Protein AF-A0A0G4NML0-F1 (afdb_monomer_lite)

Secondary structure (DSSP, 8-state):
-EEEEEEE-SSEEEEE-TTSS-EEEEE--HHHHHHHHHHHHHHHHHIIIIIS--------EEEEEEEEEEEE-TTS-EEEEEE--TTS--EEEGGG----

pLDDT: mean 95.98, std 4.05, range [64.19, 98.62]

InterPro domains:
  IPR040992 5'-3' exoribonuclease 1, D1 domain [PF18332] (1-100)
  IPR047007 5'-3' exoribonuclease 1, D1 domain superfamily [G3DSA:2.170.260.40] (1-100)

Sequence (100 aa):
EAKIVRVVDELFDYEIDHTGTTVVQKNHGPREIEAFSREAQYIENWHAKRLGFTIGEVESLVHVHMLKGLIKTEEGALIKEYAENPSMRSVYASQTIVDE

Foldseek 3Di:
DWAFAWKDFLFWIWGQDPVNPDIDIDGDDPVVNVVRVVVQVVQQCCCCPVVVDGLPGQRMKTFTFGFPDWDQDPVRDTDTDTHDDPVDDRIDRPSPDDDD

Structure (mmCIF, N/CA/C/O backbone):
data_AF-A0A0G4NML0-F1
#
_entry.id   AF-A0A0G4NML0-F1
#
loop_
_atom_site.group_PDB
_atom_site.id
_atom_site.type_symbol
_atom_site.label_atom_id
_atom_site.label_alt_id
_atom_site.label_comp_id
_atom_site.label_asym_id
_atom_site.label_entity_id
_atom_site.label_seq_id
_atom_site.pdbx_PDB_ins_code
_atom_site.Cartn_x
_atom_site.Cartn_y
_atom_site.Cartn_z
_atom_site.occupancy
_atom_site.B_iso_or_equiv
_atom_site.auth_seq_id
_atom_site.auth_comp_id
_atom_site.auth_asym_id
_atom_site.auth_atom_id
_atom_site.pdbx_PDB_model_num
ATOM 1 N N . GLU A 1 1 ? -8.908 -4.711 9.175 1.00 91.31 1 GLU A N 1
ATOM 2 C CA . GLU A 1 1 ? -9.170 -3.399 8.548 1.00 91.31 1 GLU A CA 1
ATOM 3 C C . GLU A 1 1 ? -7.973 -2.466 8.700 1.00 91.31 1 GLU A C 1
ATOM 5 O O . GLU A 1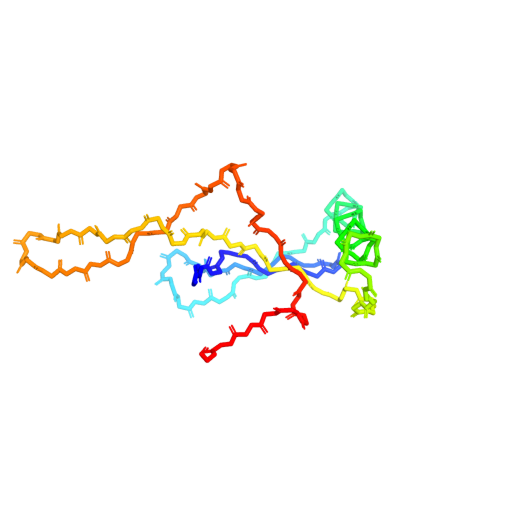 1 ? -7.232 -2.580 9.678 1.00 91.31 1 GLU A O 1
ATOM 10 N N . ALA A 1 2 ? -7.797 -1.550 7.750 1.00 95.19 2 ALA A N 1
ATOM 11 C CA . ALA A 1 2 ? -6.759 -0.525 7.757 1.00 95.19 2 ALA A CA 1
ATOM 12 C C . ALA A 1 2 ? -7.240 0.711 6.978 1.00 95.19 2 ALA A C 1
ATOM 14 O O . ALA A 1 2 ? -8.154 0.610 6.162 1.00 95.19 2 ALA A O 1
ATOM 15 N N . LYS A 1 3 ? -6.629 1.870 7.227 1.00 95.25 3 LYS A N 1
ATOM 16 C CA . LYS A 1 3 ? -6.889 3.111 6.491 1.00 95.25 3 LYS A CA 1
ATOM 17 C C . LYS A 1 3 ? -5.786 3.327 5.464 1.00 95.25 3 LYS A C 1
ATOM 19 O O . LYS A 1 3 ? -4.622 3.404 5.847 1.00 95.25 3 LYS A O 1
ATOM 24 N N . ILE A 1 4 ? -6.153 3.476 4.195 1.00 95.88 4 ILE A N 1
ATOM 25 C CA . ILE A 1 4 ? -5.215 3.859 3.134 1.00 95.88 4 ILE A CA 1
ATOM 26 C C . ILE A 1 4 ? -4.744 5.293 3.387 1.00 95.88 4 ILE A C 1
ATOM 28 O O . ILE A 1 4 ? -5.561 6.187 3.616 1.00 95.88 4 ILE A O 1
ATOM 32 N N . VAL A 1 5 ? -3.428 5.494 3.379 1.00 96.25 5 VAL A N 1
ATOM 33 C CA . VAL A 1 5 ? -2.803 6.818 3.533 1.00 96.25 5 VAL A CA 1
ATOM 34 C C . VAL A 1 5 ? -2.137 7.293 2.250 1.00 96.25 5 VAL A C 1
ATOM 36 O O . VAL A 1 5 ? -2.077 8.495 2.020 1.00 96.25 5 VAL A O 1
ATOM 39 N N . ARG A 1 6 ? -1.673 6.363 1.410 1.00 97.50 6 ARG A N 1
ATOM 40 C CA . ARG A 1 6 ? -1.018 6.663 0.137 1.00 97.50 6 ARG A CA 1
ATOM 41 C C . ARG A 1 6 ? -1.092 5.459 -0.798 1.00 97.50 6 ARG A C 1
ATOM 43 O O . ARG A 1 6 ? -0.949 4.325 -0.339 1.00 97.50 6 ARG A O 1
ATOM 50 N N . VAL A 1 7 ? -1.276 5.698 -2.089 1.00 98.25 7 VAL A N 1
ATOM 51 C CA . VAL A 1 7 ? -1.114 4.688 -3.149 1.00 98.25 7 VAL A CA 1
ATOM 52 C C . VAL A 1 7 ? 0.047 5.117 -4.032 1.00 98.25 7 VAL A C 1
ATOM 54 O O . VAL A 1 7 ? 0.206 6.305 -4.281 1.00 98.25 7 VAL A O 1
ATOM 57 N N . VAL A 1 8 ? 0.878 4.174 -4.456 1.00 98.50 8 VAL A N 1
ATOM 58 C CA . VAL A 1 8 ? 2.126 4.446 -5.174 1.00 98.50 8 VAL A CA 1
ATOM 59 C C . VAL A 1 8 ? 2.210 3.524 -6.380 1.00 98.50 8 VAL A C 1
ATOM 61 O O . VAL A 1 8 ? 2.018 2.321 -6.220 1.00 98.50 8 VAL A O 1
ATOM 64 N N . ASP A 1 9 ? 2.503 4.059 -7.558 1.00 98.38 9 ASP A N 1
ATOM 65 C CA . ASP A 1 9 ? 2.912 3.275 -8.730 1.00 98.38 9 ASP A CA 1
ATOM 66 C C . ASP A 1 9 ? 4.385 3.557 -9.077 1.00 98.38 9 ASP A C 1
ATOM 68 O O . ASP A 1 9 ? 5.121 4.144 -8.283 1.00 98.38 9 ASP A O 1
ATOM 72 N N . GLU A 1 10 ? 4.852 3.121 -10.244 1.00 98.00 10 GLU A N 1
ATOM 73 C CA . GLU A 1 10 ? 6.240 3.338 -10.656 1.00 98.00 10 GLU A CA 1
ATOM 74 C C . GLU A 1 10 ? 6.628 4.827 -10.706 1.00 98.00 10 GLU A C 1
ATOM 76 O O . GLU A 1 10 ? 7.747 5.196 -10.337 1.00 98.00 10 GLU A O 1
ATOM 81 N N . LEU A 1 11 ? 5.707 5.700 -11.113 1.00 98.44 11 LEU A N 1
ATOM 82 C CA . LEU A 1 11 ? 5.979 7.091 -11.469 1.00 98.44 11 LEU A CA 1
ATOM 83 C C . LEU A 1 11 ? 5.311 8.114 -10.543 1.00 98.44 11 LEU A C 1
ATOM 85 O O . LEU A 1 11 ? 5.678 9.293 -10.604 1.00 98.44 11 LEU A O 1
ATOM 89 N N . PHE A 1 12 ? 4.357 7.706 -9.705 1.00 98.62 12 PHE A N 1
ATOM 90 C CA . PHE A 1 12 ? 3.536 8.621 -8.924 1.00 98.62 12 PHE A CA 1
ATOM 91 C C . PHE A 1 12 ? 3.184 8.126 -7.520 1.00 98.62 12 PHE A C 1
ATOM 93 O O . PHE A 1 12 ? 2.843 6.965 -7.300 1.00 98.62 12 PHE A O 1
ATOM 100 N N . ASP A 1 13 ? 3.145 9.087 -6.596 1.00 98.19 13 ASP A N 1
ATOM 101 C CA . ASP A 1 13 ? 2.457 8.987 -5.312 1.00 98.19 13 ASP A CA 1
ATOM 102 C C . ASP A 1 13 ? 1.061 9.633 -5.437 1.00 98.19 13 ASP A C 1
ATOM 104 O O . ASP A 1 13 ? 0.920 10.729 -5.993 1.00 98.19 13 ASP A O 1
ATOM 108 N N . TYR A 1 14 ? 0.047 8.998 -4.850 1.00 98.19 14 TYR A N 1
ATOM 109 C CA . TYR A 1 14 ? -1.326 9.484 -4.725 1.00 98.19 14 TYR A CA 1
ATOM 110 C C . TYR A 1 14 ? -1.719 9.572 -3.250 1.00 98.19 14 TYR A C 1
ATOM 112 O O . TYR A 1 14 ? -1.769 8.560 -2.544 1.00 98.19 14 TYR A O 1
ATOM 120 N N . GLU A 1 15 ? -2.044 10.775 -2.786 1.00 97.19 15 GLU A N 1
ATOM 121 C CA . GLU A 1 15 ? -2.463 11.039 -1.407 1.00 97.19 15 GLU A CA 1
ATOM 122 C C . GLU A 1 15 ? -3.756 11.849 -1.390 1.00 97.19 15 GLU A C 1
ATOM 124 O O . GLU A 1 15 ? -4.010 12.654 -2.283 1.00 97.19 15 GLU A O 1
ATOM 129 N N . ILE A 1 16 ? -4.587 11.654 -0.367 1.00 94.88 16 ILE A N 1
ATOM 130 C CA . ILE A 1 16 ? -5.741 12.529 -0.160 1.00 94.88 16 ILE A CA 1
ATOM 131 C C . ILE A 1 16 ? -5.240 13.840 0.447 1.00 94.88 16 ILE A C 1
ATOM 133 O O . ILE A 1 16 ? -4.426 13.847 1.372 1.00 94.88 16 ILE A O 1
ATOM 137 N N . ASP A 1 17 ? -5.735 14.954 -0.078 1.00 92.38 17 ASP A N 1
ATOM 138 C CA . ASP A 1 17 ? -5.431 16.281 0.425 1.00 92.38 17 ASP A CA 1
ATOM 139 C C . ASP A 1 17 ? -5.894 16.491 1.879 1.00 92.38 17 ASP A C 1
ATOM 141 O O . ASP A 1 17 ? -6.568 15.677 2.510 1.00 92.38 17 ASP A O 1
ATOM 145 N N . HIS A 1 18 ? -5.541 17.645 2.435 1.00 87.38 18 HIS A N 1
ATOM 146 C CA . HIS A 1 18 ? -5.750 17.950 3.851 1.00 87.38 18 HIS A CA 1
ATOM 147 C C . HIS A 1 18 ? -7.245 18.126 4.164 1.00 87.38 18 HIS A C 1
ATOM 149 O O . HIS A 1 18 ? -7.650 18.063 5.323 1.00 87.38 18 HIS A O 1
ATOM 155 N N . THR A 1 19 ? -8.056 18.363 3.125 1.00 88.94 19 THR A N 1
ATOM 156 C CA . THR A 1 19 ? -9.513 18.483 3.218 1.00 88.94 19 THR A CA 1
ATOM 157 C C . THR A 1 19 ? -10.215 17.128 3.189 1.00 88.94 19 THR A C 1
ATOM 159 O O . THR A 1 19 ? -11.378 17.041 3.578 1.00 88.94 19 THR A O 1
ATOM 162 N N . GLY A 1 20 ? -9.521 16.063 2.776 1.00 87.81 20 GLY A N 1
ATOM 163 C CA . GLY A 1 20 ? -10.095 14.727 2.693 1.00 87.81 20 GLY A CA 1
ATOM 164 C C . GLY A 1 20 ? -10.903 14.476 1.417 1.00 87.81 20 GLY A C 1
ATOM 165 O O . GLY A 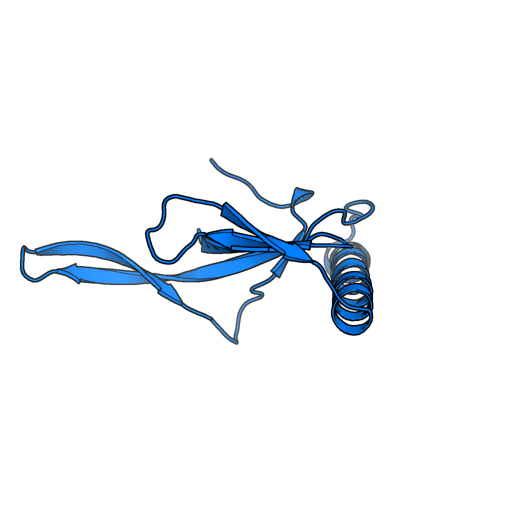1 20 ? -11.609 13.472 1.358 1.00 87.81 20 GLY A O 1
ATOM 166 N N . THR A 1 21 ? -10.863 15.381 0.433 1.00 90.19 21 THR A N 1
ATOM 167 C CA . THR A 1 21 ? -11.820 15.378 -0.691 1.00 90.19 21 THR A CA 1
ATOM 168 C C . THR A 1 21 ? -11.183 15.142 -2.048 1.00 90.19 21 THR A C 1
ATOM 170 O O . THR A 1 21 ? -11.852 14.640 -2.950 1.00 90.19 21 THR A O 1
ATOM 173 N N . THR A 1 22 ? -9.906 15.490 -2.207 1.00 94.19 22 THR A N 1
ATOM 174 C CA . THR A 1 22 ? -9.237 15.464 -3.510 1.00 94.19 22 THR A CA 1
ATOM 175 C C . THR A 1 22 ? -7.991 14.596 -3.447 1.00 94.19 22 THR A C 1
ATOM 177 O O . THR A 1 22 ? -7.217 14.681 -2.497 1.00 94.19 22 THR A O 1
ATOM 180 N N . VAL A 1 23 ? -7.778 13.776 -4.476 1.00 96.75 23 VAL A N 1
ATOM 181 C CA . VAL A 1 23 ? -6.532 13.023 -4.645 1.00 96.75 23 VAL A CA 1
ATOM 182 C C . VAL A 1 23 ? -5.488 13.930 -5.290 1.00 96.75 23 VAL A C 1
ATOM 184 O O . VAL A 1 23 ? -5.706 14.478 -6.370 1.00 96.75 23 VAL A O 1
ATOM 187 N N . VAL A 1 24 ? -4.350 14.084 -4.623 1.00 97.31 24 VAL A N 1
ATOM 188 C CA . VAL A 1 24 ? -3.176 14.813 -5.099 1.00 97.31 24 VAL A CA 1
ATOM 189 C C . VAL A 1 24 ? -2.169 13.808 -5.639 1.00 97.31 24 VAL A C 1
ATOM 191 O O . VAL A 1 24 ? -1.771 12.883 -4.936 1.00 97.31 24 VAL A O 1
ATOM 194 N N . GLN A 1 25 ? -1.750 14.018 -6.884 1.00 98.00 25 GLN A N 1
ATOM 195 C CA . GLN A 1 25 ? -0.733 13.217 -7.558 1.00 98.00 25 GLN A CA 1
ATOM 196 C C . GLN A 1 25 ? 0.618 13.932 -7.510 1.00 98.00 25 GLN A C 1
ATOM 198 O O . GLN A 1 25 ? 0.718 15.122 -7.827 1.00 98.00 25 GLN A O 1
ATOM 203 N N . LYS A 1 26 ? 1.676 13.202 -7.161 1.00 97.88 26 LYS A N 1
ATOM 204 C CA . LYS A 1 26 ? 3.048 13.709 -7.100 1.00 97.88 26 LYS A CA 1
ATOM 205 C C . LYS A 1 26 ? 3.963 12.837 -7.953 1.00 97.88 26 LYS A C 1
ATOM 207 O O . LYS A 1 26 ? 4.042 11.638 -7.742 1.00 97.88 26 LYS A O 1
ATOM 212 N N . ASN A 1 27 ? 4.683 13.463 -8.882 1.00 98.44 27 ASN A N 1
ATOM 213 C CA . ASN A 1 27 ? 5.684 12.793 -9.715 1.00 98.44 27 ASN A CA 1
ATOM 214 C C . ASN A 1 27 ? 6.854 12.267 -8.873 1.00 98.44 27 ASN A C 1
ATOM 216 O O . ASN A 1 27 ? 7.363 12.971 -7.994 1.00 98.44 27 ASN A O 1
ATOM 220 N N . HIS A 1 28 ? 7.326 11.075 -9.211 1.00 98.44 28 HIS A N 1
ATOM 221 C CA . HIS A 1 28 ? 8.546 10.496 -8.676 1.00 98.44 28 HIS A CA 1
ATOM 222 C C . HIS A 1 28 ? 9.796 11.102 -9.308 1.00 98.44 28 HIS A C 1
ATOM 224 O O . HIS A 1 28 ? 9.851 11.390 -10.504 1.00 98.44 28 HIS A O 1
ATOM 230 N N . GLY A 1 29 ? 10.834 11.263 -8.490 1.00 98.38 29 GLY A N 1
ATOM 231 C CA . GLY A 1 29 ? 12.199 11.391 -8.970 1.00 98.38 29 GLY A CA 1
ATOM 232 C C . GLY A 1 29 ? 12.872 10.017 -9.085 1.00 98.38 29 GLY A C 1
ATOM 233 O O . GLY A 1 29 ? 12.295 8.992 -8.716 1.00 98.38 29 GLY A O 1
ATOM 234 N N . PRO A 1 30 ? 14.137 9.972 -9.541 1.00 98.38 30 PRO A N 1
ATOM 235 C CA . PRO A 1 30 ? 14.877 8.717 -9.695 1.00 98.38 30 PRO A CA 1
ATOM 236 C C . PRO A 1 30 ? 14.951 7.875 -8.413 1.00 98.38 30 PRO A C 1
ATOM 238 O O . PRO A 1 30 ? 14.928 6.649 -8.470 1.00 98.38 30 PRO A O 1
ATOM 241 N N . ARG A 1 31 ? 15.019 8.531 -7.246 1.00 98.12 31 ARG A N 1
ATOM 242 C CA . ARG A 1 31 ? 15.087 7.856 -5.946 1.00 98.12 31 ARG A CA 1
ATOM 243 C C . ARG A 1 31 ? 13.772 7.161 -5.601 1.00 98.12 31 ARG A C 1
ATOM 245 O O . ARG A 1 31 ? 13.799 6.055 -5.066 1.00 98.12 31 ARG A O 1
ATOM 252 N N . GLU A 1 32 ? 12.645 7.817 -5.849 1.00 98.25 32 GLU A N 1
ATOM 253 C CA . GLU A 1 32 ? 11.320 7.262 -5.580 1.00 98.25 32 GLU A CA 1
ATOM 254 C C . GLU A 1 32 ? 11.016 6.088 -6.520 1.00 98.25 32 GLU A C 1
ATOM 256 O O . GLU A 1 32 ? 10.560 5.053 -6.041 1.00 98.25 32 GLU A O 1
ATOM 261 N N . ILE A 1 33 ? 11.393 6.188 -7.802 1.00 98.56 33 ILE A N 1
ATOM 262 C CA . ILE A 1 33 ? 11.289 5.083 -8.776 1.00 98.56 33 ILE A CA 1
ATOM 263 C C . ILE A 1 33 ? 12.078 3.855 -8.290 1.00 98.56 33 ILE A C 1
ATOM 265 O O . ILE A 1 33 ? 11.558 2.740 -8.249 1.00 98.56 33 ILE A O 1
ATOM 269 N N . GLU A 1 34 ? 13.330 4.046 -7.857 1.00 98.56 34 GLU A N 1
ATOM 270 C CA . GLU A 1 34 ? 14.148 2.948 -7.325 1.00 98.56 34 GLU A CA 1
ATOM 271 C C . GLU A 1 34 ? 13.544 2.351 -6.040 1.00 98.56 34 GLU A C 1
ATOM 273 O O . GLU A 1 34 ? 13.580 1.137 -5.823 1.00 98.56 34 GLU A O 1
ATOM 278 N N . ALA A 1 35 ? 12.981 3.197 -5.171 1.00 98.06 35 ALA A N 1
ATOM 279 C CA . ALA A 1 35 ? 12.327 2.752 -3.947 1.00 98.06 35 ALA A CA 1
ATOM 280 C C . ALA A 1 35 ? 11.077 1.911 -4.233 1.00 98.06 35 ALA A C 1
ATOM 282 O O . ALA A 1 35 ? 10.932 0.854 -3.618 1.00 98.06 35 ALA A O 1
ATOM 283 N N . PHE A 1 36 ? 10.235 2.338 -5.179 1.00 98.50 36 PHE A N 1
ATOM 284 C CA . PHE A 1 36 ? 9.082 1.569 -5.642 1.00 98.50 36 PHE A CA 1
ATOM 285 C C . PHE A 1 36 ? 9.516 0.202 -6.173 1.00 98.50 36 PHE A C 1
ATOM 287 O O . PHE A 1 36 ? 9.062 -0.821 -5.663 1.00 98.50 36 PHE A O 1
ATOM 294 N N . SER A 1 37 ? 10.463 0.177 -7.119 1.00 98.44 37 SER A N 1
ATOM 295 C CA . SER A 1 37 ? 10.937 -1.061 -7.751 1.00 98.44 37 SER A CA 1
ATOM 296 C C . SER A 1 37 ? 11.441 -2.082 -6.722 1.00 98.44 37 SER A C 1
ATOM 298 O O . SER A 1 37 ? 11.082 -3.261 -6.759 1.00 98.44 37 SER A O 1
ATOM 300 N N . ARG A 1 38 ? 12.219 -1.618 -5.735 1.00 98.44 38 ARG A N 1
ATOM 301 C CA . ARG A 1 38 ? 12.739 -2.468 -4.657 1.00 98.44 38 ARG A CA 1
ATOM 302 C C . ARG A 1 38 ? 11.634 -3.013 -3.748 1.00 98.44 38 ARG A C 1
ATOM 304 O O . ARG A 1 38 ? 11.697 -4.183 -3.368 1.00 98.44 38 ARG A O 1
ATOM 311 N N . GLU A 1 39 ? 10.658 -2.190 -3.373 1.00 98.31 39 GLU A N 1
ATOM 312 C CA . GLU A 1 39 ? 9.567 -2.608 -2.483 1.00 98.31 39 GLU A CA 1
ATOM 313 C C . GLU A 1 39 ? 8.597 -3.563 -3.196 1.00 98.31 39 GLU A C 1
ATOM 315 O O . GLU A 1 39 ? 8.250 -4.606 -2.639 1.00 98.31 39 GLU A O 1
ATOM 320 N N . ALA A 1 40 ? 8.241 -3.274 -4.452 1.00 98.50 40 ALA A N 1
ATOM 321 C CA . ALA A 1 40 ? 7.441 -4.147 -5.312 1.00 98.50 40 ALA A CA 1
ATOM 322 C C . ALA A 1 40 ? 8.071 -5.546 -5.408 1.00 98.50 40 ALA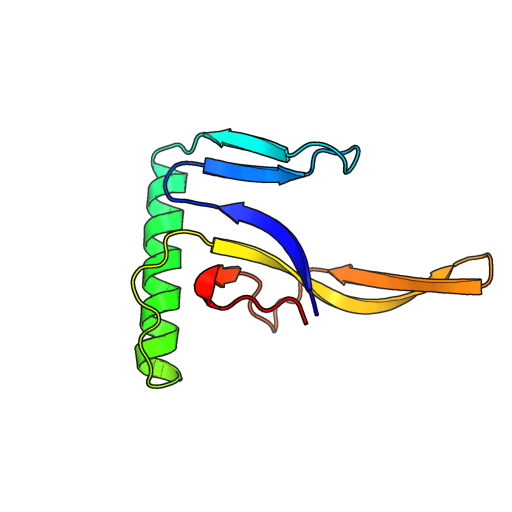 A C 1
ATOM 324 O O . ALA A 1 40 ? 7.466 -6.541 -4.992 1.00 98.50 40 ALA A O 1
ATOM 325 N N . GLN A 1 41 ? 9.350 -5.612 -5.795 1.00 98.31 41 GLN A N 1
ATOM 326 C CA . GLN A 1 41 ? 10.093 -6.869 -5.880 1.00 98.31 41 GLN A CA 1
ATOM 327 C C . GLN A 1 41 ? 10.180 -7.593 -4.525 1.00 98.31 41 GLN A C 1
ATOM 329 O O . GLN A 1 41 ? 10.134 -8.828 -4.462 1.00 98.31 41 GLN A O 1
ATOM 334 N N . TYR A 1 42 ? 10.325 -6.859 -3.418 1.00 97.81 42 TYR A N 1
ATOM 335 C CA . TYR A 1 42 ? 10.328 -7.449 -2.081 1.00 97.81 42 TYR A CA 1
ATOM 336 C C . TYR A 1 42 ? 8.985 -8.112 -1.751 1.00 97.81 42 TYR A C 1
ATOM 338 O O . TYR A 1 42 ? 8.969 -9.238 -1.242 1.00 97.81 42 TYR A O 1
ATOM 346 N N . ILE A 1 43 ? 7.863 -7.455 -2.052 1.00 97.75 43 ILE A N 1
ATOM 347 C CA . ILE A 1 43 ? 6.522 -7.976 -1.766 1.00 97.75 43 ILE A CA 1
ATOM 348 C C . ILE A 1 43 ? 6.215 -9.219 -2.603 1.00 97.75 43 ILE A C 1
ATOM 350 O O . ILE A 1 43 ? 5.738 -10.209 -2.038 1.00 97.75 43 ILE A O 1
ATOM 354 N N . GLU A 1 44 ? 6.536 -9.214 -3.894 1.00 98.12 44 GLU A N 1
ATOM 355 C CA . GLU A 1 44 ? 6.390 -10.381 -4.775 1.00 98.12 44 GLU A CA 1
ATOM 356 C C . GLU A 1 44 ? 7.159 -11.590 -4.233 1.00 98.12 44 GLU A C 1
ATOM 358 O O . GLU A 1 44 ? 6.605 -12.674 -4.025 1.00 98.12 44 GLU A O 1
ATOM 363 N N . ASN A 1 45 ? 8.443 -11.381 -3.923 1.00 98.00 45 ASN A N 1
ATOM 364 C CA . ASN A 1 45 ? 9.311 -12.420 -3.381 1.00 98.00 45 ASN A CA 1
ATOM 365 C C . ASN A 1 45 ? 8.829 -12.927 -2.026 1.00 98.00 45 ASN A C 1
ATOM 367 O O . ASN A 1 45 ? 8.961 -14.116 -1.733 1.00 98.00 45 ASN A O 1
ATOM 371 N N . TRP A 1 46 ? 8.312 -12.038 -1.178 1.00 97.06 46 TRP A N 1
ATOM 372 C CA . TRP A 1 46 ? 7.791 -12.419 0.124 1.00 97.06 46 TRP A CA 1
ATOM 373 C C . TRP A 1 46 ? 6.586 -13.351 -0.027 1.00 97.06 46 TRP A C 1
ATOM 375 O O . TRP A 1 46 ? 6.578 -14.402 0.609 1.00 97.06 46 TRP A O 1
ATOM 385 N N . HIS A 1 47 ? 5.635 -13.045 -0.915 1.00 97.12 47 HIS A N 1
ATOM 386 C CA . HIS A 1 47 ? 4.498 -13.933 -1.184 1.00 97.12 47 HIS A CA 1
ATOM 387 C C . HIS A 1 47 ? 4.964 -15.289 -1.725 1.00 97.12 47 HIS A C 1
ATOM 389 O O . HIS A 1 47 ? 4.651 -16.327 -1.137 1.00 97.12 47 HIS A O 1
ATOM 395 N N . ALA A 1 48 ? 5.817 -15.287 -2.753 1.00 97.44 48 ALA A N 1
ATOM 396 C CA . ALA A 1 48 ? 6.296 -16.521 -3.370 1.00 97.44 48 ALA A CA 1
ATOM 397 C C . ALA A 1 48 ? 7.075 -17.407 -2.383 1.00 97.44 48 ALA A C 1
ATOM 399 O O . ALA A 1 48 ? 6.816 -18.604 -2.271 1.00 97.44 48 ALA A O 1
ATOM 400 N N . LYS A 1 49 ? 8.019 -16.825 -1.630 1.00 97.50 49 LYS A N 1
ATOM 401 C CA . LYS A 1 49 ? 8.944 -17.585 -0.772 1.00 97.50 49 LYS A CA 1
ATOM 402 C C . LYS A 1 49 ? 8.388 -17.891 0.616 1.00 97.50 49 LYS A C 1
ATOM 404 O O . LYS A 1 49 ? 8.794 -18.889 1.205 1.00 97.50 49 LYS A O 1
ATOM 409 N N . ARG A 1 50 ? 7.536 -17.028 1.183 1.00 96.25 50 ARG A N 1
ATOM 410 C CA . ARG A 1 50 ? 7.002 -17.203 2.549 1.00 96.25 50 ARG A CA 1
ATOM 411 C C . ARG A 1 50 ? 5.606 -17.802 2.573 1.00 96.25 50 ARG A C 1
ATOM 413 O O . ARG A 1 50 ? 5.310 -18.517 3.524 1.00 96.25 50 ARG A O 1
ATOM 420 N N . LEU A 1 51 ? 4.775 -17.517 1.570 1.00 95.50 51 LEU A N 1
ATOM 421 C CA . LEU A 1 51 ? 3.388 -17.989 1.516 1.00 95.50 51 LEU A CA 1
ATOM 422 C C . LEU A 1 51 ? 3.146 -19.060 0.444 1.00 95.50 51 LEU A C 1
ATOM 424 O O . LEU A 1 51 ? 2.107 -19.712 0.471 1.00 95.50 51 LEU A O 1
ATOM 428 N N . GLY A 1 52 ? 4.103 -19.286 -0.461 1.00 96.56 52 GLY A N 1
ATOM 429 C CA . GLY A 1 52 ? 4.049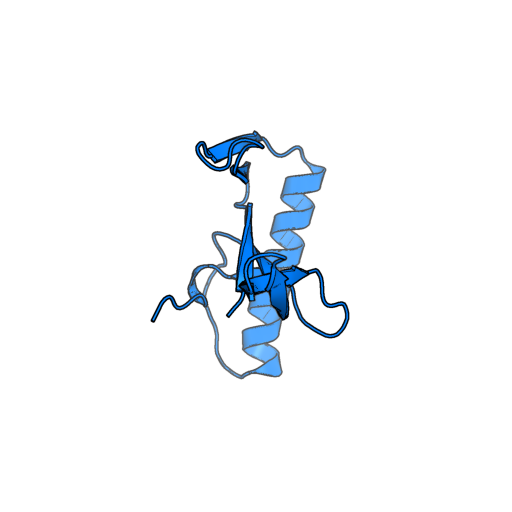 -20.381 -1.432 1.00 96.56 52 GLY A CA 1
ATOM 430 C C . GLY A 1 52 ? 3.164 -20.114 -2.650 1.00 96.56 52 GLY A C 1
ATOM 431 O O . GLY A 1 52 ? 2.811 -21.061 -3.349 1.00 96.56 52 GLY A O 1
ATOM 432 N N . PHE A 1 53 ? 2.809 -18.854 -2.923 1.00 96.12 53 PHE A N 1
ATOM 433 C CA . PHE A 1 53 ? 2.069 -18.469 -4.127 1.00 96.12 53 PHE A CA 1
ATOM 434 C C . PHE A 1 53 ? 2.601 -17.173 -4.743 1.00 96.12 53 PHE A C 1
ATOM 436 O O . PHE A 1 53 ? 3.115 -16.295 -4.051 1.00 96.12 53 PHE A O 1
ATOM 443 N N . THR A 1 54 ? 2.460 -17.058 -6.061 1.00 97.12 54 THR A N 1
ATOM 444 C CA . THR A 1 54 ? 2.910 -15.903 -6.846 1.00 97.12 54 THR A CA 1
ATOM 445 C C . THR A 1 54 ? 1.741 -14.954 -7.091 1.00 97.12 54 THR A C 1
ATOM 447 O O . THR A 1 54 ? 0.694 -15.393 -7.558 1.00 97.12 54 THR A O 1
ATOM 450 N N . ILE A 1 55 ? 1.929 -13.663 -6.806 1.00 96.81 55 ILE A N 1
ATOM 451 C CA . ILE A 1 55 ? 0.902 -12.618 -6.985 1.00 96.81 55 ILE A CA 1
ATOM 452 C C . ILE A 1 55 ? 0.991 -11.883 -8.331 1.00 96.81 55 ILE A C 1
ATOM 454 O O . ILE A 1 55 ? 0.200 -10.978 -8.575 1.00 96.81 55 ILE A O 1
ATOM 458 N N . GLY A 1 56 ? 1.939 -12.263 -9.190 1.00 97.00 56 GLY A N 1
ATOM 459 C CA . GLY A 1 56 ? 2.262 -11.525 -10.413 1.00 97.00 56 GLY A CA 1
ATOM 460 C C . GLY A 1 56 ? 3.111 -10.285 -10.136 1.00 97.00 56 GLY A C 1
ATOM 461 O O . GLY A 1 56 ? 3.609 -10.119 -9.024 1.00 97.00 56 GLY A O 1
ATOM 462 N N . GLU A 1 57 ? 3.281 -9.457 -11.162 1.00 97.75 57 GLU A N 1
ATOM 463 C CA . GLU A 1 57 ? 3.947 -8.157 -11.061 1.00 97.75 57 GLU A CA 1
ATOM 464 C C . GLU A 1 57 ? 3.114 -7.196 -10.200 1.00 97.75 57 GLU A C 1
ATOM 466 O O . GLU A 1 57 ? 1.882 -7.179 -10.271 1.00 97.75 57 GLU A O 1
ATOM 471 N N . VAL A 1 58 ? 3.774 -6.431 -9.335 1.00 98.50 58 VAL A N 1
ATOM 472 C CA . VAL A 1 58 ? 3.124 -5.413 -8.502 1.00 98.50 58 VAL A CA 1
ATOM 473 C C . VAL A 1 58 ? 3.127 -4.077 -9.238 1.00 98.50 58 VAL A C 1
ATOM 475 O O . VAL A 1 58 ? 4.126 -3.365 -9.249 1.00 98.50 58 VAL A O 1
ATOM 478 N N . GLU A 1 59 ? 1.978 -3.715 -9.808 1.00 98.06 59 GLU A N 1
ATOM 479 C CA . GLU A 1 59 ? 1.788 -2.446 -10.532 1.00 98.06 59 GLU A CA 1
ATOM 480 C C . GLU A 1 59 ? 1.598 -1.251 -9.587 1.00 98.06 59 GLU A C 1
ATOM 482 O O . GLU A 1 59 ? 1.852 -0.105 -9.952 1.00 98.06 59 GLU A O 1
ATOM 487 N N . SER A 1 60 ? 1.134 -1.503 -8.360 1.00 98.44 60 SER A N 1
ATOM 488 C CA . SER A 1 60 ? 0.959 -0.465 -7.346 1.00 98.44 60 SER A CA 1
ATOM 489 C C . SER A 1 60 ? 1.031 -0.994 -5.914 1.00 98.44 60 SER A C 1
ATOM 491 O O . SER A 1 60 ? 0.643 -2.123 -5.596 1.00 98.44 60 SER A O 1
ATOM 493 N N . LEU A 1 61 ? 1.517 -0.129 -5.028 1.00 98.56 61 LEU A N 1
ATOM 494 C CA . LEU A 1 61 ? 1.684 -0.346 -3.600 1.00 98.56 61 LEU A CA 1
ATOM 495 C C . LEU A 1 61 ? 0.701 0.526 -2.818 1.00 98.56 61 LEU A C 1
ATOM 497 O O . LEU A 1 61 ? 0.576 1.726 -3.050 1.00 98.56 61 LEU A O 1
ATOM 501 N N . VAL A 1 62 ? 0.033 -0.072 -1.839 1.00 98.31 62 VAL A N 1
ATOM 502 C CA . VAL A 1 62 ? -0.933 0.591 -0.962 1.00 98.31 62 VAL A CA 1
ATOM 503 C C . VAL A 1 62 ? -0.327 0.712 0.428 1.00 98.31 62 VAL A C 1
ATOM 505 O O . VAL A 1 62 ? -0.110 -0.288 1.115 1.00 98.31 62 VAL A O 1
ATOM 508 N N . HIS A 1 63 ? -0.061 1.947 0.845 1.00 97.88 63 HIS A N 1
ATOM 509 C CA . HIS A 1 63 ? 0.385 2.276 2.191 1.00 97.88 63 HIS A CA 1
ATOM 510 C C . HIS A 1 63 ? -0.818 2.488 3.104 1.00 97.88 63 HIS A C 1
ATOM 512 O O . HIS A 1 63 ? -1.758 3.216 2.764 1.00 97.88 63 HIS A O 1
ATOM 518 N N . VAL A 1 64 ? -0.768 1.895 4.295 1.00 97.12 64 VAL A N 1
ATOM 519 C CA . VAL A 1 64 ? -1.874 1.907 5.249 1.00 97.12 64 VAL A CA 1
ATOM 520 C C . VAL A 1 64 ? -1.430 2.209 6.675 1.00 97.12 64 VAL A C 1
ATOM 522 O O . VAL A 1 64 ? -0.342 1.835 7.116 1.00 97.12 64 VAL A O 1
ATOM 525 N N . HIS A 1 65 ? -2.339 2.813 7.432 1.00 97.06 65 HIS A N 1
ATOM 526 C CA . HIS A 1 65 ? -2.328 2.795 8.889 1.00 97.06 65 HIS A CA 1
ATOM 527 C C . HIS A 1 65 ? -3.260 1.694 9.388 1.00 97.06 65 HIS A C 1
ATOM 529 O O . HIS A 1 65 ? -4.428 1.620 8.997 1.00 97.06 65 HIS A O 1
ATOM 535 N N . MET A 1 66 ? -2.755 0.843 10.274 1.00 96.44 66 MET A N 1
ATOM 536 C CA . MET A 1 66 ? -3.527 -0.271 10.813 1.00 96.44 66 MET A CA 1
ATOM 537 C C . MET A 1 66 ? -4.560 0.236 11.819 1.00 96.44 66 MET A C 1
ATOM 539 O O . MET A 1 66 ? -4.316 1.213 12.532 1.00 96.44 66 MET A O 1
ATOM 543 N N . LEU A 1 67 ? -5.714 -0.438 11.897 1.00 95.50 67 LEU A N 1
ATOM 544 C CA . LEU A 1 67 ? -6.686 -0.176 12.956 1.00 95.50 67 LEU A CA 1
ATOM 545 C C . LEU A 1 67 ? -6.032 -0.469 14.310 1.00 95.50 67 LEU A C 1
ATOM 547 O O . LEU A 1 67 ? -5.672 -1.609 14.602 1.00 95.50 67 LEU A O 1
ATOM 551 N N . LYS A 1 68 ? -5.886 0.567 15.130 1.00 94.62 68 LYS A N 1
ATOM 552 C CA . LYS A 1 68 ? -5.317 0.479 16.476 1.00 94.62 68 LYS A CA 1
ATOM 553 C C . LYS A 1 68 ? -6.396 0.186 17.517 1.00 94.62 68 LYS A C 1
ATOM 555 O O . LYS A 1 68 ? -6.142 -0.544 18.470 1.00 94.62 68 LYS A O 1
ATOM 560 N N . GLY A 1 69 ? -7.596 0.733 17.329 1.00 95.00 69 GLY A N 1
ATOM 561 C CA . GLY A 1 69 ? -8.714 0.543 18.247 1.00 95.00 69 GLY A CA 1
ATOM 562 C C . GLY A 1 69 ? -9.837 1.550 18.029 1.00 95.00 69 GLY A C 1
ATOM 563 O O . GLY A 1 69 ? -9.986 2.110 16.943 1.00 95.00 69 GLY A O 1
ATOM 564 N N . LEU A 1 70 ? -10.631 1.767 19.077 1.00 97.00 70 LEU A N 1
ATOM 565 C CA . LEU A 1 70 ? -11.703 2.757 19.109 1.00 97.00 70 LEU A CA 1
ATOM 566 C C . LEU A 1 70 ? -11.395 3.815 20.169 1.00 97.00 70 LEU A C 1
ATOM 568 O O . LEU A 1 70 ? -11.011 3.476 21.288 1.00 97.00 70 LEU A O 1
ATOM 572 N N . ILE A 1 71 ? -11.626 5.081 19.833 1.00 96.31 71 ILE A N 1
ATOM 573 C CA . ILE A 1 71 ? -11.599 6.198 20.779 1.00 96.31 71 ILE A CA 1
ATOM 574 C C . ILE A 1 71 ? -13.034 6.652 21.022 1.00 96.31 71 ILE A C 1
ATOM 576 O O . ILE A 1 71 ? -13.819 6.797 20.084 1.00 96.31 71 ILE A O 1
ATOM 580 N N . LYS A 1 72 ? -13.369 6.889 22.292 1.00 96.94 72 LYS A N 1
ATOM 581 C CA . LYS A 1 72 ? -14.642 7.493 22.678 1.00 96.94 72 LYS A CA 1
ATOM 582 C C . LYS A 1 72 ? -14.542 9.013 22.577 1.00 96.94 72 LY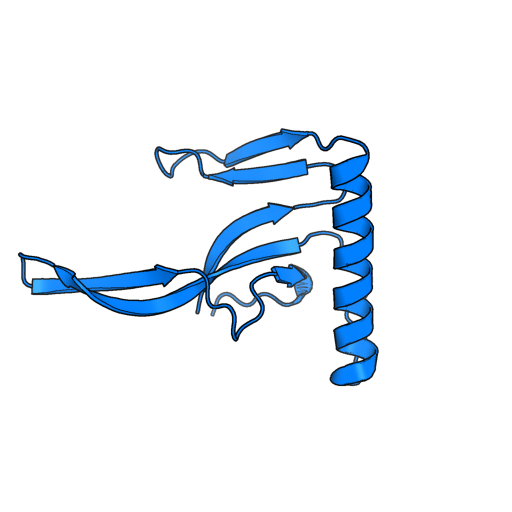S A C 1
ATOM 584 O O . LYS A 1 72 ? -13.657 9.606 23.189 1.00 96.94 72 LYS A O 1
ATOM 589 N N . THR A 1 73 ? -15.438 9.626 21.814 1.00 94.94 73 THR A N 1
ATOM 590 C CA . THR A 1 73 ? -15.557 11.083 21.707 1.00 94.94 73 THR A CA 1
ATOM 591 C C . THR A 1 73 ? -16.229 11.668 22.949 1.00 94.94 73 THR A C 1
ATOM 593 O O . THR A 1 73 ? -16.822 10.943 23.753 1.00 94.94 73 THR A O 1
ATOM 596 N N . GLU A 1 74 ? -16.169 12.991 23.100 1.00 95.12 74 GLU A N 1
ATOM 597 C CA . GLU A 1 74 ? -16.834 13.711 24.199 1.00 95.12 74 GLU A CA 1
ATOM 598 C C . GLU A 1 74 ? -18.356 13.494 24.202 1.00 95.12 74 GLU A C 1
ATOM 600 O O . GLU A 1 74 ? -18.963 13.329 25.257 1.00 95.12 74 GLU A O 1
ATOM 605 N N . GLU A 1 75 ? -18.958 13.377 23.017 1.00 95.25 75 GLU A N 1
ATOM 606 C CA . GLU A 1 75 ? -20.381 13.062 22.818 1.00 95.25 75 GLU A CA 1
ATOM 607 C C . GLU A 1 75 ? -20.709 11.574 23.053 1.00 95.25 75 GLU A C 1
ATOM 609 O O . GLU A 1 75 ? -21.860 11.149 22.975 1.00 95.25 75 GLU A O 1
ATOM 614 N N . GLY A 1 76 ? -19.696 10.757 23.349 1.00 94.19 76 GLY A N 1
ATOM 615 C CA . GLY A 1 76 ? -19.830 9.338 23.649 1.00 94.19 76 GLY A CA 1
ATOM 616 C C . GLY A 1 76 ? -19.847 8.406 22.439 1.00 94.19 76 GLY A C 1
ATOM 617 O O . GLY A 1 76 ? -19.985 7.197 22.635 1.00 94.19 76 GLY A O 1
ATOM 618 N N . ALA A 1 77 ? -19.664 8.927 21.223 1.00 96.56 77 ALA A N 1
ATOM 619 C CA . ALA A 1 77 ? -19.518 8.120 20.014 1.00 96.56 77 ALA A CA 1
ATOM 620 C C . ALA A 1 77 ? -18.173 7.375 20.001 1.00 96.56 77 ALA A C 1
ATOM 622 O O . ALA A 1 77 ? -17.196 7.833 20.588 1.00 96.56 77 ALA A O 1
ATOM 623 N N . LEU A 1 78 ? -18.106 6.229 19.321 1.00 97.00 78 LEU A N 1
ATOM 624 C CA . LEU A 1 78 ? -16.859 5.490 19.113 1.00 97.00 78 LEU A CA 1
ATOM 625 C C . LEU A 1 78 ? -16.359 5.724 17.688 1.00 97.00 78 LEU A C 1
ATOM 627 O O . LEU A 1 78 ? -17.059 5.402 16.729 1.00 97.00 78 LEU A O 1
ATOM 631 N N . ILE A 1 79 ? -15.144 6.253 17.555 1.00 96.25 79 ILE A N 1
ATOM 632 C CA . ILE A 1 79 ? -14.477 6.458 16.264 1.00 96.25 79 ILE A CA 1
ATOM 633 C C . ILE A 1 79 ? -13.251 5.552 16.146 1.00 96.25 79 ILE A C 1
ATOM 635 O O . ILE A 1 79 ? -12.551 5.307 17.129 1.00 96.25 79 ILE A O 1
ATOM 639 N N . LYS A 1 80 ? -12.994 5.037 14.939 1.00 96.38 80 LYS A N 1
ATOM 640 C CA . LYS A 1 80 ? -11.827 4.190 14.656 1.00 96.38 80 LYS A CA 1
ATOM 641 C C . LYS A 1 80 ? -10.543 5.015 14.717 1.00 96.38 80 LYS A C 1
ATOM 643 O O . LYS A 1 80 ? -10.429 6.044 14.054 1.00 96.38 80 LYS A O 1
ATOM 648 N N . GLU A 1 81 ? -9.570 4.532 15.478 1.00 96.38 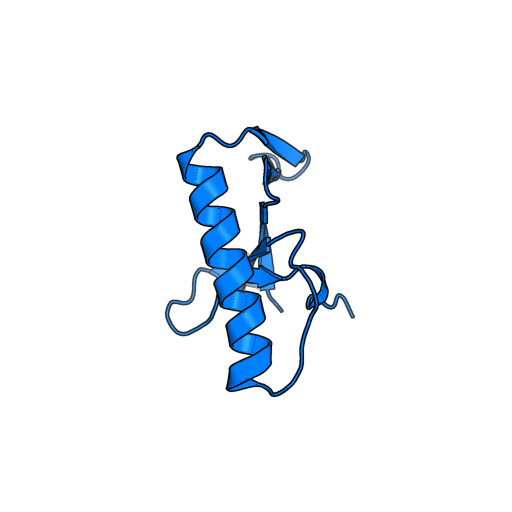81 GLU A N 1
ATOM 649 C CA . GLU A 1 81 ? -8.218 5.077 15.528 1.00 96.38 81 GLU A CA 1
ATOM 650 C C . GLU A 1 81 ? -7.310 4.247 14.617 1.00 96.38 81 GLU A C 1
ATOM 652 O O . GLU A 1 81 ? -7.204 3.029 14.775 1.00 96.38 81 GLU A O 1
ATOM 657 N N . TYR A 1 82 ? -6.634 4.911 13.681 1.00 96.00 82 TYR A N 1
ATOM 658 C CA . TYR A 1 82 ? -5.664 4.291 12.782 1.00 96.00 82 TYR A CA 1
ATOM 659 C C . TYR A 1 82 ? -4.287 4.897 13.016 1.00 96.00 82 TYR A C 1
ATOM 661 O O . TYR A 1 82 ? -4.153 6.120 13.065 1.00 96.00 82 TYR A O 1
ATOM 669 N N . ALA A 1 83 ? -3.268 4.051 13.125 1.00 96.12 83 ALA A N 1
ATOM 670 C CA . ALA A 1 83 ? -1.894 4.489 13.337 1.00 96.12 83 ALA A CA 1
ATOM 671 C C . ALA A 1 83 ? -0.892 3.553 12.651 1.00 96.12 83 ALA A C 1
ATOM 673 O O . ALA A 1 83 ? -1.222 2.427 12.263 1.00 96.12 83 ALA A O 1
ATOM 674 N N . GLU A 1 84 ? 0.350 4.014 12.535 1.00 95.06 84 GLU A N 1
ATOM 675 C CA . GLU A 1 84 ? 1.468 3.127 12.235 1.00 95.06 84 GLU A CA 1
ATOM 676 C C . GLU A 1 84 ? 1.607 2.064 13.330 1.00 95.06 84 GLU A C 1
ATOM 678 O O . GLU A 1 84 ? 1.478 2.342 14.526 1.00 95.06 84 GLU A O 1
ATOM 683 N N . ASN A 1 85 ? 1.888 0.832 12.915 1.00 93.06 85 ASN A N 1
ATOM 684 C CA . ASN A 1 85 ? 2.165 -0.271 13.820 1.00 93.06 85 ASN A CA 1
ATOM 685 C C . ASN A 1 85 ? 3.482 -0.935 13.398 1.00 93.06 85 ASN A C 1
ATOM 687 O O . ASN A 1 85 ? 3.468 -1.724 12.456 1.00 93.06 85 ASN A O 1
ATOM 691 N N . PRO A 1 86 ? 4.605 -0.674 14.095 1.00 91.12 86 PRO A N 1
ATOM 692 C CA . PRO A 1 86 ? 5.916 -1.219 13.728 1.00 91.12 86 PRO A CA 1
ATOM 693 C C . PRO A 1 86 ? 6.000 -2.751 13.747 1.00 91.12 86 PRO A C 1
ATOM 695 O O . PRO A 1 86 ? 6.916 -3.325 13.167 1.00 91.12 86 PRO A O 1
ATOM 698 N N . SER A 1 87 ? 5.067 -3.424 14.429 1.00 92.31 87 SER A N 1
ATOM 699 C CA . SER A 1 87 ? 5.003 -4.892 14.477 1.00 92.31 87 SER A CA 1
ATOM 700 C C . SER A 1 87 ? 4.236 -5.495 13.296 1.00 92.31 87 SER A C 1
ATOM 702 O O . SER A 1 87 ? 4.151 -6.716 13.178 1.00 92.31 87 SER A O 1
ATOM 704 N N . MET A 1 88 ? 3.651 -4.660 12.436 1.00 92.00 88 MET A N 1
ATOM 705 C CA . MET A 1 88 ? 2.868 -5.072 11.279 1.00 92.00 88 MET A CA 1
ATOM 706 C C . MET A 1 88 ? 3.386 -4.414 10.005 1.00 92.00 88 MET A C 1
ATOM 708 O O . MET A 1 88 ? 3.970 -3.335 10.016 1.00 92.00 88 MET A O 1
ATOM 712 N N . ARG A 1 89 ? 3.132 -5.066 8.873 1.00 90.94 89 ARG A N 1
ATOM 713 C CA . ARG A 1 89 ? 3.405 -4.477 7.565 1.00 90.94 89 ARG A CA 1
ATOM 714 C C . ARG A 1 89 ? 2.404 -3.353 7.288 1.00 90.94 89 ARG A C 1
ATOM 716 O O . ARG A 1 89 ? 1.209 -3.513 7.534 1.00 90.94 89 ARG A O 1
ATOM 723 N N . SER A 1 90 ? 2.899 -2.246 6.747 1.00 95.94 90 SER A N 1
ATOM 724 C CA . SER A 1 90 ? 2.108 -1.070 6.366 1.00 95.94 90 SER A CA 1
ATOM 725 C C . SER A 1 90 ? 1.990 -0.879 4.853 1.00 95.94 90 SER A C 1
ATOM 727 O O . SER A 1 90 ? 1.355 0.074 4.425 1.00 95.94 90 SER A O 1
ATOM 729 N N . VAL A 1 91 ? 2.583 -1.763 4.045 1.00 97.75 91 VAL A N 1
ATOM 730 C CA . VAL A 1 91 ? 2.584 -1.681 2.578 1.00 97.75 91 VAL A CA 1
ATOM 731 C C . VAL A 1 91 ? 2.136 -3.008 1.984 1.00 97.75 91 VAL A C 1
ATOM 733 O O . VAL A 1 91 ? 2.657 -4.061 2.352 1.00 97.75 91 VAL A O 1
ATOM 736 N N . TYR A 1 92 ? 1.176 -2.960 1.070 1.00 97.75 92 TYR A N 1
ATOM 737 C CA . TYR A 1 92 ? 0.583 -4.135 0.436 1.00 97.75 92 TYR A CA 1
ATOM 738 C C . TYR A 1 92 ? 0.522 -3.938 -1.077 1.00 97.75 92 TYR A C 1
ATOM 740 O O . TYR A 1 92 ? 0.380 -2.813 -1.544 1.00 97.75 92 TYR A O 1
ATOM 748 N N . ALA A 1 93 ? 0.610 -5.023 -1.844 1.00 98.12 93 ALA A N 1
ATOM 749 C CA . ALA A 1 93 ? 0.329 -4.968 -3.276 1.00 98.12 93 ALA A CA 1
ATOM 750 C C . ALA A 1 93 ? -1.173 -4.747 -3.489 1.00 98.12 93 ALA A C 1
ATOM 752 O O . ALA A 1 93 ? -1.985 -5.388 -2.810 1.00 98.12 93 ALA A O 1
ATOM 753 N N . SER A 1 94 ? -1.551 -3.871 -4.419 1.00 97.25 94 SER A N 1
ATOM 754 C CA . SER A 1 94 ? -2.960 -3.539 -4.670 1.00 97.25 94 SER A CA 1
ATOM 755 C C . SER A 1 94 ? -3.812 -4.768 -5.004 1.00 97.25 94 SER A C 1
ATOM 757 O O . SER A 1 94 ? -4.909 -4.896 -4.463 1.00 97.25 94 SER A O 1
ATOM 759 N N . GLN A 1 95 ? -3.275 -5.741 -5.755 1.00 95.88 95 GLN A N 1
ATOM 760 C CA . GLN A 1 95 ? -3.973 -6.996 -6.071 1.00 95.88 95 GLN A CA 1
ATOM 761 C C . GLN A 1 95 ? -4.234 -7.922 -4.865 1.00 95.88 95 GLN A C 1
ATOM 763 O O . GLN A 1 95 ? -4.838 -8.981 -5.022 1.00 95.88 95 GLN A O 1
ATOM 768 N N . THR A 1 96 ? -3.758 -7.562 -3.668 1.00 95.94 96 THR A N 1
ATOM 769 C CA . THR A 1 96 ? -3.984 -8.319 -2.421 1.00 95.94 96 THR A CA 1
ATOM 770 C C . THR A 1 96 ? -4.961 -7.632 -1.461 1.00 95.94 96 THR A C 1
ATOM 772 O O . THR A 1 96 ? -5.213 -8.151 -0.374 1.00 95.94 96 THR A O 1
ATOM 775 N N . ILE A 1 97 ? -5.505 -6.470 -1.836 1.00 95.31 97 ILE A N 1
ATOM 776 C CA . ILE A 1 97 ? -6.478 -5.724 -1.031 1.00 95.31 97 ILE A CA 1
ATOM 777 C C . ILE A 1 97 ? -7.888 -6.298 -1.231 1.00 95.31 97 ILE A C 1
ATOM 779 O O . ILE A 1 97 ? -8.256 -6.694 -2.332 1.00 95.31 97 ILE A O 1
ATOM 783 N N . VAL A 1 98 ? -8.678 -6.314 -0.155 1.00 95.56 98 VAL A N 1
ATOM 784 C CA . VAL A 1 98 ? -10.089 -6.737 -0.127 1.00 95.56 98 VAL A CA 1
ATOM 785 C C . VAL A 1 98 ? -10.939 -5.639 0.523 1.00 95.56 98 VAL A C 1
ATOM 787 O O . VAL A 1 98 ? -10.430 -4.949 1.414 1.00 95.56 98 VAL A O 1
ATOM 790 N N . ASP A 1 99 ? -12.192 -5.458 0.088 1.00 89.44 99 ASP A N 1
ATOM 791 C CA . ASP A 1 99 ? -13.083 -4.382 0.571 1.00 89.44 99 ASP A CA 1
ATOM 792 C C . ASP A 1 99 ? -14.389 -4.842 1.257 1.00 89.44 99 ASP A C 1
ATOM 794 O O . ASP A 1 99 ? -15.144 -3.989 1.726 1.00 89.44 99 ASP A O 1
ATOM 798 N N . GLU A 1 100 ? -14.604 -6.156 1.404 1.00 64.19 100 GLU A N 1
ATOM 799 C CA . GLU A 1 100 ? -15.811 -6.759 2.005 1.00 64.19 100 GLU A CA 1
ATOM 800 C C . GLU A 1 100 ? -15.627 -7.212 3.464 1.00 64.19 100 GLU A C 1
ATOM 802 O O . GLU A 1 100 ? -14.627 -7.909 3.773 1.00 64.19 100 GLU A O 1
#

Organism: Verticillium longisporum (NCBI:txid100787)

Radius of gyration: 15.78 Å; chains: 1; bounding box: 36×39×36 Å